Protein AF-A0A6N2KUA1-F1 (afdb_monomer_lite)

Organism: Salix viminalis (NCBI:txid40686)

Sequence (89 aa):
MKAIQLKDFPFIRTTDPDDLSFNFVMGVAETSVKAHAIAFHTFDALEQDVLDGLSTIFPRVYSVGPLQLLLDQIQEDHHETSTLKDYHR

Foldseek 3Di:
DPDDDPVVDPLVPDPDPPPPVVVVVVVCVVCQLVDPEDEDQADCVVQVVPQVVVVVRHVYYHHPDDVVVVVVVPPPPCPDPVPPPPPPD

pLDDT: mean 83.87, std 15.47, range [43.38, 97.38]

Secondary structure (DSSP, 8-state):
-PPPPGGG-SGGG---TT-HHHHHHHHHHHHHTTSS-EEESS-HHHHHHHHHHHHTTSS-EEE---HHHHHTTS-------TTSSGGG-

Radius of gyration: 21.72 Å; chains: 1; bounding box: 35×45×63 Å

Structure (mmCIF, N/CA/C/O backbone):
data_AF-A0A6N2KUA1-F1
#
_entry.id   AF-A0A6N2KUA1-F1
#
loop_
_atom_site.group_PDB
_atom_site.id
_atom_site.type_symbol
_atom_site.label_atom_id
_atom_site.label_alt_id
_atom_site.label_comp_id
_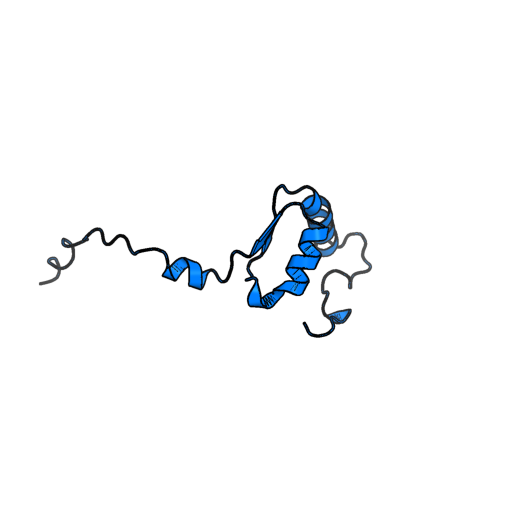atom_site.label_asym_id
_atom_site.label_entity_id
_atom_site.label_seq_id
_atom_site.pdbx_PDB_ins_code
_atom_site.Cartn_x
_atom_site.Cartn_y
_atom_site.Cartn_z
_atom_site.occupancy
_atom_site.B_iso_or_equiv
_atom_site.auth_seq_id
_atom_site.auth_comp_id
_atom_site.auth_asym_id
_atom_site.auth_atom_id
_atom_site.pdbx_PDB_model_num
ATOM 1 N N . MET A 1 1 ? -12.924 5.509 -6.955 1.00 65.81 1 MET A N 1
ATOM 2 C CA . MET A 1 1 ? -11.683 6.277 -7.244 1.00 65.81 1 MET A CA 1
ATOM 3 C C . MET A 1 1 ? -11.744 6.928 -8.625 1.00 65.81 1 MET A C 1
ATOM 5 O O . MET A 1 1 ? -12.455 6.421 -9.485 1.00 65.81 1 MET A O 1
ATOM 9 N N . LYS A 1 2 ? -11.017 8.034 -8.863 1.00 76.56 2 LYS A N 1
ATOM 10 C CA . LYS A 1 2 ? -10.810 8.552 -10.233 1.00 76.56 2 LYS A CA 1
ATOM 11 C C . LYS A 1 2 ? -9.984 7.549 -11.046 1.00 76.56 2 LYS A C 1
ATOM 13 O O . LYS A 1 2 ? -9.193 6.806 -10.476 1.00 76.56 2 LYS A O 1
ATOM 18 N N . ALA A 1 3 ? -10.157 7.550 -12.367 1.00 85.69 3 ALA A N 1
ATOM 19 C CA . ALA A 1 3 ? -9.342 6.728 -13.253 1.00 85.69 3 ALA A CA 1
ATOM 20 C C . ALA A 1 3 ? -7.856 7.091 -13.099 1.00 85.69 3 ALA A C 1
ATOM 22 O O . ALA A 1 3 ? -7.484 8.258 -13.251 1.00 85.69 3 ALA A O 1
ATOM 23 N N . ILE A 1 4 ? -7.039 6.083 -12.797 1.00 88.44 4 ILE A N 1
ATOM 24 C CA . ILE A 1 4 ? -5.587 6.212 -12.686 1.00 88.44 4 ILE A CA 1
ATOM 25 C C . ILE A 1 4 ? -5.008 6.341 -14.098 1.00 88.44 4 ILE A C 1
ATOM 27 O O . ILE A 1 4 ? -5.367 5.582 -15.000 1.00 88.44 4 ILE A O 1
ATOM 31 N N . GLN A 1 5 ? -4.124 7.313 -14.304 1.00 89.44 5 GLN A N 1
ATOM 32 C CA . GLN A 1 5 ? -3.411 7.523 -15.562 1.00 89.44 5 GLN A CA 1
ATOM 33 C C . GLN A 1 5 ? -1.970 7.029 -15.439 1.00 89.44 5 GLN A C 1
ATOM 35 O O . GLN A 1 5 ? -1.395 7.016 -14.357 1.00 89.44 5 GLN A O 1
ATOM 40 N N . LEU A 1 6 ? -1.328 6.705 -16.567 1.00 85.38 6 LEU A N 1
ATOM 41 C CA . LEU A 1 6 ? 0.076 6.269 -16.569 1.00 85.38 6 LEU A CA 1
ATOM 42 C C . LEU A 1 6 ? 1.013 7.298 -15.904 1.00 85.38 6 LEU A C 1
ATOM 44 O O . LEU A 1 6 ? 1.984 6.941 -15.245 1.00 85.38 6 LEU A O 1
ATOM 48 N N . LYS A 1 7 ? 0.686 8.591 -16.015 1.00 86.31 7 LYS A N 1
ATOM 49 C CA . LYS A 1 7 ? 1.429 9.667 -15.353 1.00 86.31 7 LYS A CA 1
ATOM 50 C C . LYS A 1 7 ? 1.327 9.628 -13.820 1.00 86.31 7 LYS A C 1
ATOM 52 O O . LYS A 1 7 ? 2.144 10.266 -13.176 1.00 86.31 7 LYS A O 1
ATOM 57 N N . ASP A 1 8 ? 0.385 8.918 -13.220 1.00 88.81 8 ASP A N 1
ATOM 58 C CA . ASP A 1 8 ? 0.257 8.886 -11.758 1.00 88.81 8 ASP A CA 1
ATOM 59 C C . ASP A 1 8 ? 1.246 7.892 -11.117 1.00 88.81 8 ASP A C 1
ATOM 61 O O . ASP A 1 8 ? 1.415 7.882 -9.902 1.00 88.81 8 ASP A O 1
ATOM 65 N N . PHE A 1 9 ? 1.969 7.110 -11.930 1.00 84.62 9 PHE A N 1
ATOM 66 C CA . PHE A 1 9 ? 2.995 6.172 -11.484 1.00 84.62 9 PHE A CA 1
ATOM 67 C C . PHE A 1 9 ? 4.405 6.740 -11.723 1.00 84.62 9 PHE A C 1
ATOM 69 O O . PHE A 1 9 ? 4.904 6.706 -12.850 1.00 84.62 9 PHE A O 1
ATOM 76 N N . PRO A 1 10 ? 5.088 7.270 -10.695 1.00 79.31 10 PRO A N 1
ATOM 77 C CA . PRO A 1 10 ? 6.398 7.893 -10.873 1.00 79.31 10 PRO A CA 1
ATOM 78 C C . PRO A 1 10 ? 7.508 6.878 -11.185 1.00 79.31 10 PRO A C 1
ATOM 80 O O . PRO A 1 10 ? 8.422 7.203 -11.936 1.00 79.31 10 PRO A O 1
ATOM 83 N N . PHE A 1 11 ? 7.408 5.653 -10.660 1.00 78.00 11 PHE A N 1
ATOM 84 C CA . PHE A 1 11 ? 8.498 4.671 -10.700 1.00 78.00 11 PHE A CA 1
ATOM 85 C C . PHE A 1 11 ? 8.568 3.853 -11.995 1.00 78.00 11 PHE A C 1
ATOM 87 O O . PHE A 1 11 ? 9.625 3.340 -12.322 1.00 78.00 11 PHE A O 1
ATOM 94 N N . ILE A 1 12 ? 7.490 3.777 -12.780 1.00 76.50 12 ILE A N 1
ATOM 95 C CA . ILE A 1 12 ? 7.451 3.004 -14.042 1.00 76.50 12 ILE A CA 1
ATOM 96 C C . ILE A 1 12 ? 7.840 3.830 -15.278 1.00 76.50 12 ILE A C 1
ATOM 98 O O . ILE A 1 12 ? 7.653 3.394 -16.410 1.00 76.50 12 ILE A O 1
ATOM 102 N N . ARG A 1 13 ? 8.312 5.066 -15.076 1.00 80.50 13 ARG A N 1
ATOM 103 C CA . ARG A 1 13 ? 8.652 5.999 -16.164 1.00 80.50 13 ARG A CA 1
ATOM 104 C C . ARG A 1 13 ? 10.081 5.841 -16.672 1.00 80.50 13 ARG A C 1
ATOM 106 O O . ARG A 1 13 ? 10.413 6.398 -17.715 1.00 80.50 13 ARG A O 1
ATOM 113 N N . THR A 1 14 ? 10.924 5.150 -15.914 1.00 84.44 14 THR A N 1
ATOM 114 C CA . THR A 1 14 ? 12.311 4.899 -16.292 1.00 84.44 14 THR A CA 1
ATOM 115 C C . THR A 1 14 ? 12.397 3.704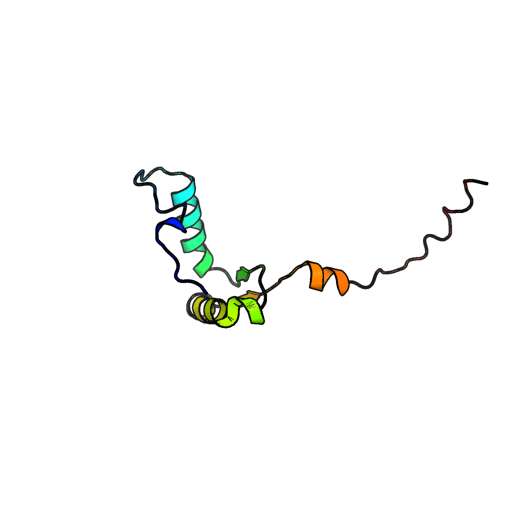 -17.240 1.00 84.44 14 THR A C 1
ATOM 117 O O . THR A 1 14 ? 11.613 2.764 -17.149 1.00 84.44 14 THR A O 1
ATOM 120 N N . THR A 1 15 ? 13.339 3.765 -18.179 1.00 85.75 15 THR A N 1
ATOM 121 C CA . THR A 1 15 ? 13.732 2.622 -19.028 1.00 85.75 15 THR A CA 1
ATOM 122 C C . THR A 1 15 ? 15.120 2.108 -18.658 1.00 85.75 15 THR A C 1
ATOM 124 O O . THR A 1 15 ? 15.616 1.176 -19.287 1.00 85.75 15 THR A O 1
ATOM 127 N N . ASP A 1 16 ? 15.736 2.723 -17.646 1.00 90.50 16 ASP A N 1
ATOM 128 C CA . ASP A 1 16 ? 17.015 2.308 -17.101 1.00 90.50 16 ASP A CA 1
ATOM 129 C C . ASP A 1 16 ? 16.805 1.039 -16.257 1.00 90.50 16 ASP A C 1
ATOM 131 O O . ASP A 1 16 ? 16.101 1.100 -15.243 1.00 90.50 16 ASP A O 1
ATOM 135 N N . PRO A 1 17 ? 17.366 -0.115 -16.663 1.00 86.75 17 PRO A N 1
ATOM 136 C CA . PRO A 1 17 ? 17.252 -1.349 -15.893 1.00 86.75 17 PRO A CA 1
ATOM 137 C C . PRO A 1 17 ? 17.954 -1.268 -14.529 1.00 86.75 17 PRO A C 1
ATOM 139 O O . PRO A 1 17 ? 17.633 -2.058 -13.644 1.00 86.75 17 PRO A O 1
ATOM 142 N N . ASP A 1 18 ? 18.869 -0.315 -14.334 1.00 92.00 18 ASP A N 1
ATOM 143 C CA . ASP A 1 18 ? 19.620 -0.125 -13.092 1.00 92.00 18 ASP A CA 1
ATOM 144 C C . ASP A 1 18 ? 19.022 0.982 -12.199 1.00 92.00 18 ASP A C 1
ATOM 146 O O . ASP A 1 18 ? 19.616 1.357 -11.183 1.00 92.00 18 ASP A O 1
ATOM 150 N N . ASP A 1 19 ? 17.819 1.485 -12.517 1.00 93.12 19 ASP A N 1
ATOM 151 C CA . ASP A 1 19 ? 17.146 2.494 -11.695 1.00 93.12 19 ASP A CA 1
ATOM 152 C C . ASP A 1 19 ? 16.867 1.964 -10.280 1.00 93.12 19 ASP A C 1
ATOM 154 O O . ASP A 1 19 ? 16.066 1.050 -10.055 1.00 93.12 19 ASP A O 1
ATOM 158 N N . LEU A 1 20 ? 17.532 2.575 -9.300 1.00 92.06 20 LEU A N 1
ATOM 159 C CA . LEU A 1 20 ? 17.478 2.162 -7.901 1.00 92.06 20 LEU A CA 1
ATOM 160 C C . LEU A 1 20 ? 16.052 2.181 -7.333 1.00 92.06 20 LEU A C 1
ATOM 162 O O . LEU A 1 20 ? 15.684 1.290 -6.570 1.00 92.06 20 LEU A O 1
ATOM 166 N N . SER A 1 21 ? 15.259 3.199 -7.676 1.00 90.69 21 SER A N 1
ATOM 167 C CA . SER A 1 21 ? 13.919 3.372 -7.108 1.00 90.69 21 SER A CA 1
ATOM 168 C C . SER A 1 21 ? 12.949 2.351 -7.690 1.00 90.69 21 SER A C 1
ATOM 170 O O . SER A 1 21 ? 12.189 1.737 -6.942 1.00 90.69 21 SER A O 1
ATOM 172 N N . PHE A 1 22 ? 13.001 2.132 -9.005 1.00 91.31 22 PHE A N 1
ATOM 173 C CA . PHE A 1 22 ? 12.206 1.110 -9.677 1.00 91.31 22 PHE A CA 1
ATOM 174 C C . PHE A 1 22 ? 12.542 -0.288 -9.154 1.00 91.31 22 PHE A C 1
ATOM 176 O O . PHE A 1 22 ? 11.645 -1.007 -8.711 1.00 91.31 22 PHE A O 1
ATOM 183 N N . ASN A 1 23 ? 13.830 -0.639 -9.117 1.00 92.88 23 ASN A N 1
ATOM 184 C CA . ASN A 1 23 ? 14.286 -1.945 -8.641 1.00 92.88 23 ASN A CA 1
ATOM 185 C C . ASN A 1 23 ? 13.911 -2.188 -7.173 1.00 92.88 23 ASN A C 1
ATOM 187 O O . ASN A 1 23 ? 13.465 -3.280 -6.818 1.00 92.88 23 ASN A O 1
ATOM 191 N N . PHE A 1 24 ? 14.019 -1.163 -6.323 1.00 93.06 24 PHE A N 1
ATOM 192 C CA . PHE A 1 24 ? 13.577 -1.247 -4.933 1.00 93.06 24 PHE A CA 1
ATOM 193 C C . PHE A 1 24 ? 12.066 -1.494 -4.819 1.00 93.06 24 PHE A C 1
ATOM 195 O O . PHE A 1 24 ? 11.652 -2.423 -4.126 1.00 93.06 24 PHE A O 1
ATOM 202 N N . VAL A 1 25 ? 11.237 -0.703 -5.513 1.00 92.00 25 VAL A N 1
ATOM 203 C CA . VAL A 1 25 ? 9.770 -0.850 -5.474 1.00 92.00 25 VAL A CA 1
ATOM 204 C C . VAL A 1 25 ? 9.341 -2.225 -5.984 1.00 92.00 25 VAL A C 1
ATOM 206 O O . VAL A 1 25 ? 8.490 -2.860 -5.360 1.00 92.00 25 VAL A O 1
ATOM 209 N N . MET A 1 26 ? 9.958 -2.717 -7.060 1.00 92.00 26 MET A N 1
ATOM 210 C CA . MET A 1 26 ? 9.690 -4.055 -7.589 1.00 92.00 26 MET A CA 1
ATOM 211 C C . MET A 1 26 ? 10.058 -5.154 -6.590 1.00 92.00 26 MET A C 1
ATOM 213 O O . MET A 1 26 ? 9.232 -6.025 -6.317 1.00 92.00 26 MET A O 1
ATOM 217 N N . GLY A 1 27 ? 11.236 -5.081 -5.964 1.00 94.75 27 GLY A N 1
ATOM 218 C CA . GLY A 1 27 ? 11.642 -6.052 -4.943 1.00 94.75 27 GLY A CA 1
ATOM 219 C C . GLY A 1 27 ? 10.722 -6.057 -3.715 1.00 94.75 27 GLY A C 1
ATOM 220 O O . GLY A 1 27 ? 10.375 -7.120 -3.189 1.00 94.75 27 GLY A O 1
ATOM 221 N N . VAL A 1 28 ? 10.263 -4.884 -3.267 1.00 93.81 28 VAL A N 1
ATOM 222 C CA . VAL A 1 28 ? 9.280 -4.779 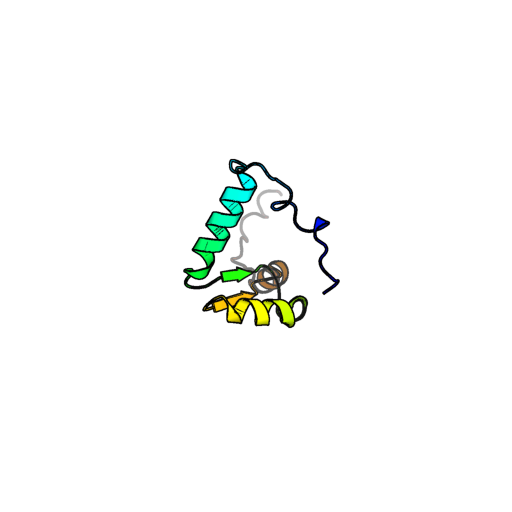-2.175 1.00 93.81 28 VAL A CA 1
ATOM 223 C C . VAL A 1 28 ? 7.932 -5.373 -2.594 1.00 93.81 28 VAL A C 1
ATOM 225 O O . VAL A 1 28 ? 7.345 -6.142 -1.833 1.00 93.81 28 VAL A O 1
ATOM 228 N N . ALA A 1 29 ? 7.453 -5.088 -3.807 1.00 92.19 29 ALA A N 1
ATOM 229 C CA . ALA A 1 29 ? 6.198 -5.641 -4.313 1.00 92.19 29 ALA A CA 1
ATOM 230 C C . ALA A 1 29 ? 6.243 -7.179 -4.388 1.00 92.19 29 ALA A C 1
ATOM 232 O O . ALA A 1 29 ? 5.356 -7.848 -3.855 1.00 92.19 29 ALA A O 1
ATOM 233 N N . GLU A 1 30 ? 7.308 -7.752 -4.951 1.00 93.75 30 GLU A N 1
ATOM 234 C CA . GLU A 1 30 ? 7.489 -9.207 -5.062 1.00 93.75 30 GLU A CA 1
ATOM 235 C C . GLU A 1 30 ? 7.612 -9.917 -3.711 1.00 93.75 30 GLU A C 1
ATOM 237 O O . GLU A 1 30 ? 7.214 -11.074 -3.567 1.00 93.75 30 GLU A O 1
ATOM 242 N N . THR A 1 31 ? 8.180 -9.256 -2.704 1.00 94.50 31 THR A N 1
ATOM 243 C CA . THR A 1 31 ? 8.319 -9.842 -1.364 1.00 94.50 31 THR A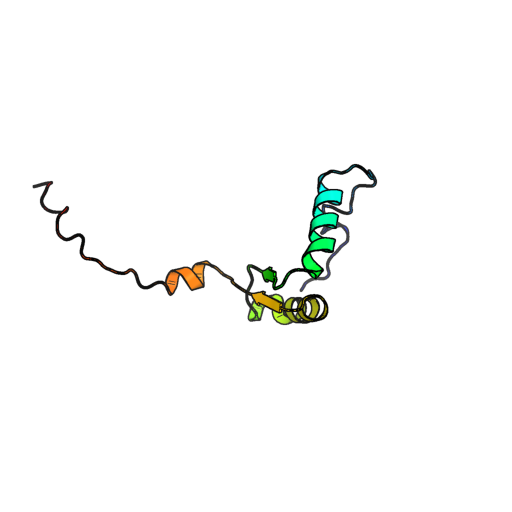 CA 1
ATOM 244 C C . THR A 1 31 ? 7.060 -9.661 -0.519 1.00 94.50 31 THR A C 1
ATOM 246 O O . THR A 1 31 ? 6.759 -10.526 0.305 1.00 94.50 31 THR A O 1
ATOM 249 N N . SER A 1 32 ? 6.273 -8.609 -0.767 1.00 94.38 32 SER A N 1
ATOM 250 C CA . SER A 1 32 ? 5.047 -8.305 -0.017 1.00 94.38 32 SER A CA 1
ATOM 251 C C . SER A 1 32 ? 3.989 -9.411 -0.095 1.00 94.38 32 SER A C 1
ATOM 253 O O . SER A 1 32 ? 3.321 -9.685 0.898 1.00 94.38 32 SER A O 1
ATOM 255 N N . VAL A 1 33 ? 3.888 -10.135 -1.217 1.00 93.00 33 VAL A N 1
ATOM 256 C CA . VAL A 1 33 ? 2.930 -11.253 -1.376 1.00 93.00 33 VAL A CA 1
ATOM 257 C C . VAL A 1 33 ? 3.213 -12.426 -0.432 1.00 93.00 33 VAL A C 1
ATOM 259 O O . VAL A 1 33 ? 2.337 -13.246 -0.175 1.00 93.00 33 VAL A O 1
ATOM 262 N N . LYS A 1 34 ? 4.438 -12.508 0.102 1.00 94.12 34 LYS A N 1
ATOM 263 C CA . LYS A 1 34 ? 4.854 -13.521 1.084 1.00 94.12 34 LYS A CA 1
ATOM 264 C C . LYS A 1 34 ? 4.657 -13.050 2.526 1.00 94.12 34 LYS A C 1
ATOM 266 O O . LYS A 1 34 ? 4.906 -13.823 3.452 1.00 94.12 34 LYS A O 1
ATOM 271 N N . ALA A 1 35 ? 4.256 -11.796 2.739 1.00 94.31 35 ALA A N 1
ATOM 272 C CA . ALA A 1 35 ? 4.025 -11.264 4.071 1.00 94.31 35 ALA A CA 1
ATOM 273 C C . ALA A 1 35 ? 2.850 -11.983 4.748 1.00 94.31 35 ALA A C 1
ATOM 275 O O . ALA A 1 35 ? 1.859 -12.353 4.120 1.00 94.31 35 ALA A O 1
ATOM 276 N N . HIS A 1 36 ? 2.941 -12.149 6.068 1.00 94.94 36 HIS A N 1
ATOM 277 C CA . HIS A 1 36 ? 1.846 -12.721 6.852 1.00 94.94 36 HIS A CA 1
ATOM 278 C C . HIS A 1 36 ? 0.607 -11.813 6.852 1.00 94.94 36 HIS A C 1
ATOM 280 O O . HIS A 1 36 ? -0.517 -12.310 6.941 1.00 94.94 36 HIS A O 1
ATOM 286 N N . ALA A 1 37 ? 0.815 -10.501 6.787 1.00 95.44 37 ALA A N 1
ATOM 287 C CA . ALA A 1 37 ? -0.215 -9.482 6.696 1.00 95.44 37 ALA A CA 1
ATOM 288 C C . ALA A 1 37 ? 0.382 -8.185 6.139 1.00 95.44 37 ALA A C 1
ATOM 290 O O . ALA A 1 37 ? 1.580 -7.942 6.305 1.00 95.44 37 ALA A O 1
ATOM 291 N N . ILE A 1 38 ? -0.463 -7.347 5.540 1.00 96.00 38 ILE A N 1
ATOM 292 C CA . ILE A 1 38 ? -0.106 -5.992 5.115 1.00 96.00 38 ILE A CA 1
ATOM 293 C C . ILE A 1 38 ? -1.032 -4.992 5.795 1.00 96.00 38 ILE A C 1
ATOM 295 O O . ILE A 1 38 ? -2.251 -5.154 5.782 1.00 96.00 38 ILE A O 1
ATOM 299 N N . ALA A 1 39 ? -0.440 -3.959 6.386 1.00 95.25 39 ALA A N 1
ATOM 300 C CA . ALA A 1 39 ? -1.162 -2.837 6.960 1.00 95.25 39 ALA A CA 1
ATOM 301 C C . ALA A 1 39 ? -1.083 -1.633 6.016 1.00 95.25 39 ALA A C 1
ATOM 303 O O . ALA A 1 39 ? 0.008 -1.200 5.644 1.00 95.25 39 ALA A O 1
ATOM 304 N N . PHE A 1 40 ? -2.239 -1.082 5.661 1.00 95.06 40 PHE A N 1
ATOM 305 C CA . PHE A 1 40 ? -2.374 0.153 4.903 1.00 95.06 40 PHE A CA 1
ATOM 306 C C . PHE A 1 40 ? -2.876 1.260 5.819 1.00 95.06 40 PHE A C 1
ATOM 308 O O . PHE A 1 40 ? -3.819 1.083 6.593 1.00 95.06 40 PHE A O 1
ATOM 315 N N . HIS A 1 41 ? -2.254 2.429 5.716 1.00 94.62 41 HIS A N 1
ATOM 316 C CA . HIS A 1 41 ? -2.681 3.614 6.444 1.00 94.62 41 HIS A CA 1
ATOM 317 C C . HIS A 1 41 ? -3.883 4.278 5.754 1.00 94.62 41 HIS A C 1
ATOM 319 O O . HIS A 1 41 ? -3.778 5.341 5.150 1.00 94.62 41 HIS A O 1
ATOM 325 N N . THR A 1 42 ? -5.020 3.597 5.822 1.00 94.44 42 THR A N 1
ATOM 326 C CA . THR A 1 42 ? -6.311 3.990 5.252 1.00 94.44 42 THR A CA 1
ATOM 327 C C . THR A 1 42 ? -7.435 3.471 6.154 1.00 94.44 42 THR A C 1
ATOM 329 O O . THR A 1 42 ? -7.146 2.869 7.190 1.00 94.44 42 THR A O 1
ATOM 332 N N . PHE A 1 43 ? -8.694 3.686 5.779 1.00 93.38 43 PHE A N 1
ATOM 333 C CA . PHE A 1 43 ? -9.866 3.135 6.462 1.00 93.38 43 PHE A CA 1
ATOM 334 C C . PHE A 1 43 ? -10.889 2.608 5.456 1.00 93.38 43 PHE A C 1
ATOM 336 O O . PHE A 1 43 ? -11.020 3.152 4.358 1.00 93.38 43 PHE A O 1
ATOM 343 N N . ASP A 1 44 ? -11.641 1.582 5.855 1.00 93.81 44 ASP A N 1
ATOM 344 C CA . ASP A 1 44 ? -12.544 0.823 4.978 1.00 93.81 44 ASP A CA 1
ATOM 345 C C . ASP A 1 44 ? -13.489 1.706 4.149 1.00 93.81 44 ASP A C 1
ATOM 347 O O . ASP A 1 44 ? -13.564 1.583 2.927 1.00 93.81 44 ASP A O 1
ATOM 351 N N . ALA A 1 45 ? -14.151 2.675 4.788 1.00 93.75 45 ALA A N 1
ATOM 352 C CA . ALA A 1 45 ? -15.116 3.540 4.109 1.00 93.75 45 ALA A CA 1
ATOM 353 C C . ALA A 1 45 ? -14.501 4.454 3.026 1.00 93.75 45 ALA A C 1
ATOM 355 O O . ALA A 1 45 ? -15.242 4.962 2.183 1.00 93.75 45 ALA A O 1
ATOM 356 N N . LEU A 1 46 ? -13.181 4.683 3.031 1.00 93.88 46 LEU A N 1
ATOM 357 C CA . LEU A 1 46 ? -12.504 5.494 2.014 1.00 93.88 46 LEU A CA 1
ATOM 358 C C . LEU A 1 46 ? -12.153 4.684 0.763 1.00 93.88 46 LEU A C 1
ATOM 360 O O . LEU A 1 46 ? -12.256 5.202 -0.350 1.00 93.88 46 LEU A O 1
ATOM 364 N N . GLU A 1 47 ? -11.714 3.436 0.945 1.00 95.12 47 GLU A N 1
ATOM 365 C CA . GLU A 1 47 ? -11.040 2.653 -0.101 1.00 95.12 47 GLU A CA 1
ATOM 366 C C . GLU A 1 47 ? -11.515 1.193 -0.188 1.00 95.12 47 GLU A C 1
ATOM 368 O O . GLU A 1 47 ? -10.745 0.327 -0.598 1.00 95.12 47 GLU A O 1
ATOM 373 N N . GLN A 1 48 ? -12.780 0.907 0.142 1.00 95.31 48 GLN A N 1
ATOM 374 C CA . GLN A 1 48 ? -13.339 -0.455 0.138 1.00 95.31 48 GLN A CA 1
ATOM 375 C C . GLN A 1 48 ? -12.999 -1.256 -1.130 1.00 95.31 48 GLN A C 1
ATOM 377 O O . GLN A 1 48 ? -12.431 -2.338 -1.030 1.00 95.31 48 GLN A O 1
ATOM 382 N N . ASP A 1 49 ? -13.246 -0.696 -2.321 1.00 94.75 49 ASP A N 1
ATOM 383 C CA . ASP A 1 49 ? -12.963 -1.377 -3.597 1.00 94.75 49 ASP A CA 1
ATOM 384 C C . ASP A 1 49 ? -11.476 -1.763 -3.748 1.00 94.75 49 ASP A C 1
ATOM 386 O O . ASP A 1 49 ? -11.135 -2.776 -4.361 1.00 94.75 49 ASP A O 1
ATOM 390 N N . VAL A 1 50 ? -10.571 -0.942 -3.200 1.00 94.31 50 VAL A N 1
ATOM 391 C CA . VAL A 1 50 ? -9.122 -1.195 -3.225 1.00 94.31 50 VAL A CA 1
ATOM 392 C C . VAL A 1 50 ? -8.770 -2.307 -2.255 1.00 94.31 50 VAL A C 1
ATOM 394 O O . VAL A 1 50 ? -8.032 -3.219 -2.620 1.00 94.31 50 VAL A O 1
ATOM 397 N N . LEU A 1 51 ? -9.296 -2.246 -1.031 1.00 96.75 51 LEU A N 1
ATOM 398 C CA . LEU A 1 51 ? -9.047 -3.246 0.004 1.00 96.75 51 LEU A CA 1
ATOM 399 C C . LEU A 1 51 ? -9.584 -4.619 -0.404 1.00 96.75 51 LEU A C 1
ATOM 401 O O . LEU A 1 51 ? -8.894 -5.620 -0.201 1.00 96.75 51 LEU A O 1
ATOM 405 N N . ASP A 1 52 ? -10.748 -4.666 -1.051 1.00 96.12 52 ASP A N 1
ATOM 406 C CA . ASP A 1 52 ? -11.320 -5.890 -1.615 1.00 96.12 52 ASP A CA 1
ATOM 407 C C . ASP A 1 52 ? -10.393 -6.473 -2.687 1.00 96.12 52 ASP A C 1
ATOM 409 O O . ASP A 1 52 ? -10.052 -7.655 -2.643 1.00 96.12 52 ASP A O 1
ATOM 413 N N . GLY A 1 53 ? -9.903 -5.632 -3.605 1.00 95.81 53 GLY A N 1
ATOM 414 C CA . GLY A 1 53 ? -8.927 -6.033 -4.618 1.00 95.81 53 GLY A CA 1
ATOM 415 C C . GLY A 1 53 ? -7.623 -6.563 -4.011 1.00 95.81 53 GLY A C 1
ATOM 416 O O . GLY A 1 53 ? -7.154 -7.639 -4.382 1.00 95.81 53 GLY A O 1
ATOM 417 N N . LEU A 1 54 ? -7.054 -5.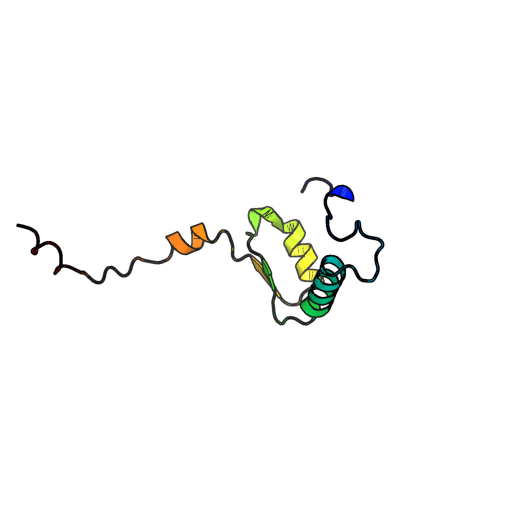855 -3.034 1.00 95.62 54 LEU A N 1
ATOM 418 C CA . LEU A 1 54 ? -5.823 -6.258 -2.345 1.00 95.62 54 LEU A CA 1
ATOM 419 C C . LEU A 1 54 ? -6.003 -7.560 -1.558 1.00 95.62 54 LEU A C 1
ATOM 421 O O . LEU A 1 54 ? -5.085 -8.378 -1.519 1.00 95.62 54 LEU A O 1
ATOM 425 N N . SER A 1 55 ? -7.185 -7.794 -0.989 1.00 95.50 55 SER A N 1
ATOM 426 C CA . SER A 1 55 ? -7.509 -9.027 -0.259 1.00 95.50 55 SER A CA 1
ATOM 427 C C . SER A 1 55 ? -7.553 -10.263 -1.162 1.00 95.50 55 SER A C 1
ATOM 429 O O . SER A 1 55 ? -7.451 -11.385 -0.672 1.00 95.50 55 SER A O 1
ATOM 431 N N . THR A 1 56 ? -7.649 -10.087 -2.486 1.00 95.81 56 THR A N 1
ATOM 432 C CA . THR A 1 56 ? -7.484 -11.196 -3.445 1.00 95.81 56 THR A CA 1
ATOM 433 C C . THR A 1 56 ? -6.020 -11.573 -3.689 1.00 95.81 56 THR A C 1
ATOM 435 O O . THR A 1 56 ? -5.741 -12.676 -4.156 1.00 95.81 56 THR A O 1
ATOM 438 N N . ILE A 1 57 ? -5.086 -10.669 -3.376 1.00 94.88 57 ILE A N 1
ATOM 439 C CA . ILE A 1 57 ? -3.645 -10.825 -3.614 1.00 94.88 57 ILE A CA 1
ATOM 440 C C . ILE A 1 57 ? -2.933 -11.248 -2.326 1.00 94.88 57 ILE A C 1
ATOM 442 O O . ILE A 1 57 ? -2.058 -12.115 -2.350 1.00 94.88 57 ILE A O 1
ATOM 446 N N . PHE A 1 58 ? -3.297 -10.634 -1.199 1.00 95.00 58 PHE A N 1
ATOM 447 C CA . PHE A 1 58 ? -2.623 -10.812 0.081 1.00 95.00 58 PHE A CA 1
ATOM 448 C C . PHE A 1 58 ? -3.467 -11.640 1.054 1.00 95.00 58 PHE A C 1
ATOM 450 O O . PHE A 1 58 ? -4.673 -11.424 1.144 1.00 95.00 58 PHE A O 1
ATOM 457 N N . PRO A 1 59 ? -2.854 -12.527 1.864 1.00 92.12 59 PRO A N 1
ATOM 458 C CA . PRO A 1 59 ? -3.601 -13.364 2.805 1.00 92.12 59 PRO A CA 1
ATOM 459 C C . PRO A 1 59 ? -4.395 -12.574 3.855 1.00 92.12 59 PRO A C 1
ATOM 461 O O . PRO A 1 59 ? -5.431 -13.039 4.323 1.00 92.12 59 PRO A O 1
ATOM 464 N N . ARG A 1 60 ? -3.873 -11.413 4.272 1.00 96.44 60 ARG A N 1
ATOM 465 C CA . ARG A 1 60 ? -4.478 -10.511 5.262 1.00 96.44 60 ARG A CA 1
ATOM 466 C C . ARG A 1 60 ? -4.138 -9.063 4.932 1.00 96.44 60 ARG A C 1
ATOM 468 O O . ARG A 1 60 ? -2.959 -8.720 4.821 1.00 96.44 60 ARG A O 1
ATOM 475 N N . VAL A 1 61 ? -5.168 -8.229 4.854 1.00 97.38 61 VAL A N 1
ATOM 476 C CA . VAL A 1 61 ? -5.082 -6.786 4.611 1.00 97.38 61 VAL A CA 1
ATOM 477 C C . VAL A 1 61 ? -5.746 -6.066 5.780 1.00 97.38 61 VAL A C 1
ATOM 479 O O . VAL A 1 61 ? -6.867 -6.402 6.151 1.00 97.38 61 VAL A O 1
ATOM 482 N N . TYR A 1 62 ? -5.050 -5.099 6.373 1.00 95.75 62 TYR A N 1
ATOM 483 C CA . TYR A 1 62 ? -5.556 -4.301 7.488 1.00 95.75 62 TYR A CA 1
ATOM 484 C C . TYR A 1 62 ? -5.547 -2.821 7.134 1.00 95.75 62 TYR A C 1
ATOM 486 O O . TYR A 1 62 ? -4.501 -2.278 6.782 1.00 95.75 62 TYR A O 1
ATOM 494 N N . SER A 1 63 ? -6.685 -2.153 7.291 1.00 95.88 63 SER A N 1
ATOM 495 C CA . SER A 1 63 ? -6.748 -0.694 7.300 1.00 95.88 63 SER A CA 1
ATOM 496 C C . SER A 1 63 ? -6.503 -0.207 8.734 1.00 95.88 63 SER A C 1
ATOM 498 O O . SER A 1 63 ? -7.277 -0.534 9.633 1.00 95.88 63 SER A O 1
ATOM 500 N N . VAL A 1 64 ? -5.405 0.510 8.979 1.00 94.31 64 VAL A N 1
ATOM 501 C CA . VAL A 1 64 ? -4.991 0.946 10.335 1.00 94.31 64 VAL A CA 1
ATOM 502 C C . VAL A 1 64 ? -5.059 2.463 10.529 1.00 94.31 64 VAL A C 1
ATOM 504 O O . VAL A 1 64 ? -4.471 3.008 11.462 1.00 94.31 64 VAL A O 1
ATOM 507 N N . GLY A 1 65 ? -5.708 3.168 9.607 1.00 91.75 65 GLY A N 1
ATOM 508 C CA . GLY A 1 65 ? -5.832 4.617 9.617 1.00 91.75 65 GLY A CA 1
ATOM 509 C C . GLY A 1 65 ? -7.263 5.103 9.871 1.00 91.75 65 GLY A C 1
ATOM 510 O O . GLY A 1 65 ? -8.189 4.305 9.988 1.00 91.75 65 GLY A O 1
ATOM 511 N N . PRO A 1 66 ? -7.442 6.434 9.912 1.00 91.38 66 PRO A N 1
ATOM 512 C CA . PRO A 1 66 ? -6.393 7.428 10.140 1.00 91.38 66 PRO A CA 1
ATOM 513 C C . PRO A 1 66 ? -5.855 7.334 11.579 1.00 91.38 66 PRO A C 1
ATOM 515 O O . PRO A 1 66 ? -6.606 7.130 12.529 1.00 91.38 66 PRO A O 1
ATOM 518 N N . LEU A 1 67 ? -4.542 7.512 11.745 1.00 87.50 67 LEU A N 1
ATOM 519 C CA . LEU A 1 67 ? -3.863 7.346 13.041 1.00 87.50 67 LEU A CA 1
ATOM 520 C C . LEU A 1 67 ? -4.395 8.351 14.066 1.00 87.50 67 LEU A C 1
ATOM 522 O O . LEU A 1 67 ? -4.457 8.029 15.245 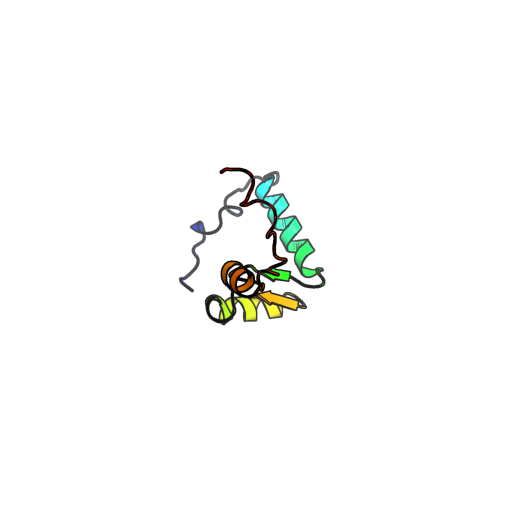1.00 87.50 67 LEU A O 1
ATOM 526 N N . GLN A 1 68 ? -4.843 9.530 13.620 1.00 84.06 68 GLN A N 1
ATOM 527 C CA . GLN A 1 68 ? -5.482 10.520 14.487 1.00 84.06 68 GLN A CA 1
ATOM 528 C C . GLN A 1 68 ? -6.680 9.940 15.253 1.00 84.06 68 GLN A C 1
ATOM 530 O O . GLN A 1 68 ? -6.772 10.144 16.456 1.00 84.06 68 GLN A O 1
ATOM 535 N N . LEU A 1 69 ? -7.539 9.149 14.597 1.00 79.06 69 LEU A N 1
ATOM 536 C CA . LEU A 1 69 ? -8.694 8.538 15.267 1.00 79.06 69 LEU A CA 1
ATOM 537 C C . LEU A 1 69 ? -8.286 7.488 16.304 1.00 79.06 69 LEU A C 1
ATOM 539 O O . LEU A 1 69 ? -9.045 7.233 17.234 1.00 79.06 69 LEU A O 1
ATOM 543 N N . LEU A 1 70 ? -7.112 6.873 16.146 1.00 77.25 70 LEU A N 1
ATOM 544 C CA . LEU A 1 70 ? -6.569 5.941 17.130 1.00 77.25 70 LEU A CA 1
ATOM 545 C C . LEU A 1 70 ? -5.966 6.683 18.331 1.00 77.25 70 LEU A C 1
ATOM 547 O O . LEU A 1 70 ? -6.125 6.228 19.457 1.00 77.25 70 LEU A O 1
ATOM 551 N N . LEU A 1 71 ? -5.307 7.825 18.105 1.00 79.69 71 LEU A N 1
ATOM 552 C CA . LEU A 1 71 ? -4.744 8.652 19.178 1.00 79.69 71 LEU A CA 1
ATOM 553 C C . LEU A 1 71 ? -5.835 9.191 20.111 1.00 79.69 71 LEU A C 1
ATOM 555 O O . LEU A 1 71 ? -5.661 9.133 21.322 1.00 79.69 71 LEU A O 1
ATOM 559 N N . ASP A 1 72 ? -6.978 9.614 19.565 1.00 76.81 72 ASP A N 1
ATOM 560 C CA . ASP A 1 72 ? -8.117 10.106 20.357 1.00 76.81 72 ASP A CA 1
ATOM 561 C C . ASP A 1 72 ? -8.754 9.020 21.254 1.00 76.81 72 ASP A C 1
ATOM 563 O O . ASP A 1 72 ? -9.496 9.333 22.185 1.00 76.81 72 ASP A O 1
ATOM 567 N N . GLN A 1 73 ? -8.486 7.736 20.981 1.00 75.50 73 GLN A N 1
ATOM 568 C CA . GLN A 1 73 ? -8.967 6.600 21.780 1.00 75.50 73 GLN A CA 1
ATOM 569 C C . GLN A 1 73 ? -8.005 6.201 22.901 1.00 75.50 73 GLN A C 1
ATOM 571 O O . GLN A 1 73 ? -8.386 5.431 23.786 1.00 75.50 73 GLN A O 1
ATOM 576 N N . ILE A 1 74 ? -6.762 6.689 22.874 1.00 79.62 74 ILE A N 1
ATOM 577 C CA . ILE A 1 74 ? -5.813 6.456 23.956 1.00 79.62 74 ILE A CA 1
ATOM 578 C C . ILE A 1 74 ? -6.268 7.334 25.115 1.00 79.62 74 ILE A C 1
ATOM 580 O O . ILE A 1 74 ? -6.172 8.557 25.072 1.00 79.62 74 ILE A O 1
ATOM 584 N N . GLN A 1 75 ? -6.805 6.697 26.151 1.00 72.44 75 GLN A N 1
ATOM 585 C CA . GLN A 1 75 ? -7.104 7.377 27.397 1.00 72.44 75 GLN A CA 1
ATOM 586 C C . GLN A 1 75 ? -5.780 7.939 27.925 1.00 72.44 75 GLN A C 1
ATOM 588 O O . GLN A 1 75 ? -4.846 7.174 28.167 1.00 72.44 75 GLN A O 1
ATOM 593 N N . GLU A 1 76 ? -5.678 9.264 28.051 1.00 67.88 76 GLU A N 1
ATOM 594 C CA . GLU A 1 76 ? -4.597 9.894 28.807 1.00 67.88 76 GLU A CA 1
ATOM 595 C C . GLU A 1 76 ? -4.643 9.269 30.202 1.00 67.88 76 GLU A C 1
ATOM 597 O O . GLU A 1 76 ? -5.570 9.522 30.978 1.00 67.88 76 GLU A O 1
ATOM 602 N N . ASP A 1 77 ? -3.697 8.378 30.492 1.00 63.09 77 ASP A N 1
ATOM 603 C CA . ASP A 1 77 ? -3.550 7.809 31.820 1.00 63.09 77 ASP A CA 1
ATOM 604 C C . ASP A 1 77 ? -3.064 8.964 32.696 1.00 63.09 77 ASP A C 1
ATOM 606 O O . ASP A 1 77 ? -1.873 9.280 32.759 1.00 63.09 77 ASP A O 1
ATOM 610 N N . HIS A 1 78 ? -4.019 9.702 33.266 1.00 56.53 78 HIS A N 1
ATOM 611 C CA . HIS A 1 78 ? -3.783 10.813 34.173 1.00 56.53 78 HIS A CA 1
ATOM 612 C C . HIS A 1 78 ? -3.196 10.264 35.478 1.00 56.53 78 HIS A C 1
ATOM 614 O O . HIS A 1 78 ? -3.824 10.288 36.533 1.00 56.53 78 HIS A O 1
ATOM 620 N N . HIS A 1 79 ? -1.953 9.793 35.427 1.00 51.12 79 HIS A N 1
ATOM 621 C CA . HIS A 1 79 ? -1.096 9.763 36.592 1.00 51.12 79 HIS A CA 1
ATOM 622 C C . HIS A 1 79 ? -0.829 11.219 36.972 1.00 51.12 79 HIS A C 1
ATOM 624 O O . HIS A 1 79 ? -0.025 11.916 36.351 1.00 51.12 79 HIS A O 1
ATOM 630 N N . GLU A 1 80 ? -1.581 11.690 37.965 1.00 53.06 80 GLU A N 1
ATOM 631 C CA . GLU A 1 80 ? -1.451 12.997 38.596 1.00 53.06 80 GLU A CA 1
ATOM 632 C C . GLU A 1 80 ? 0.022 13.334 38.872 1.00 53.06 80 GLU A C 1
ATOM 634 O O . GLU A 1 80 ? 0.612 12.936 39.875 1.00 53.06 80 GLU A O 1
ATOM 639 N N . THR A 1 81 ? 0.627 14.155 38.017 1.00 49.75 81 THR A N 1
ATOM 640 C CA . THR A 1 81 ? 1.842 14.900 38.359 1.00 49.75 81 THR A CA 1
ATOM 641 C C . THR A 1 81 ? 1.430 16.149 39.141 1.00 49.75 81 THR A C 1
ATOM 643 O O . THR A 1 81 ? 1.614 17.287 38.716 1.00 49.75 81 THR A O 1
ATOM 646 N N . SER A 1 82 ? 0.828 15.933 40.316 1.00 46.50 82 SER A N 1
ATOM 647 C CA . SER A 1 82 ? 0.391 17.004 41.223 1.00 46.50 82 SER A CA 1
ATOM 648 C C . SER A 1 82 ? 1.550 17.721 41.939 1.00 46.50 82 SER A C 1
ATOM 650 O O . SER A 1 82 ? 1.298 18.609 42.743 1.00 46.50 82 SER A O 1
ATOM 652 N N . THR A 1 83 ? 2.821 17.399 41.685 1.00 49.75 83 THR A N 1
ATOM 653 C CA . THR A 1 83 ? 3.942 17.917 42.498 1.00 49.75 83 THR A CA 1
ATOM 654 C C . THR A 1 83 ? 4.841 18.962 41.835 1.00 49.75 83 THR A C 1
ATOM 656 O O . THR A 1 83 ? 5.805 19.388 42.462 1.00 49.75 83 THR A O 1
ATOM 659 N N . LEU A 1 84 ? 4.548 19.447 40.620 1.00 53.41 84 LEU A N 1
ATOM 660 C CA . LEU A 1 84 ? 5.418 20.437 39.948 1.00 53.41 84 LEU A CA 1
ATOM 661 C C . LEU A 1 84 ? 4.835 21.851 39.795 1.00 53.41 84 LEU A C 1
ATOM 663 O O . LEU A 1 84 ? 5.534 22.736 39.306 1.00 53.41 84 LEU A O 1
ATOM 667 N N . LYS A 1 85 ? 3.598 22.115 40.241 1.00 47.91 85 LYS A N 1
ATOM 668 C CA . LYS A 1 85 ? 3.016 23.473 40.172 1.00 47.91 85 LYS A CA 1
ATOM 669 C C . LYS A 1 85 ? 3.362 24.378 41.363 1.00 47.91 85 LYS A C 1
ATOM 671 O O . LYS A 1 85 ? 3.171 25.585 41.255 1.00 47.91 85 LYS A O 1
ATOM 676 N N . ASP A 1 86 ? 3.953 23.839 42.428 1.00 50.22 86 ASP A N 1
ATOM 677 C CA . ASP A 1 86 ? 4.261 24.609 43.644 1.00 50.22 86 ASP A CA 1
ATOM 678 C C . ASP A 1 86 ? 5.673 25.231 43.667 1.00 50.22 86 ASP A C 1
ATOM 680 O O . ASP A 1 86 ? 6.020 25.919 44.621 1.00 50.22 86 ASP A O 1
ATOM 684 N N . TYR A 1 87 ? 6.500 25.051 42.625 1.00 45.97 87 TYR A N 1
ATOM 685 C CA . TYR A 1 87 ? 7.883 25.571 42.611 1.00 45.97 87 TYR A CA 1
ATOM 686 C C . TYR A 1 87 ? 8.031 27.016 42.082 1.00 45.97 87 TYR A C 1
ATOM 688 O O . TYR A 1 87 ? 9.132 27.562 42.063 1.00 45.97 87 TYR A O 1
ATOM 696 N N . HIS A 1 88 ? 6.946 27.672 41.661 1.00 47.00 88 HIS A N 1
ATOM 697 C CA . HIS A 1 88 ? 7.008 29.033 41.103 1.00 47.00 88 HIS A CA 1
ATOM 698 C C . HIS A 1 88 ? 6.123 30.066 41.814 1.00 47.00 88 HIS A C 1
ATOM 700 O O . HIS A 1 88 ? 5.610 30.981 41.168 1.00 47.00 88 HIS A O 1
ATOM 706 N N . ARG A 1 89 ? 5.987 29.978 43.143 1.00 43.38 89 ARG A N 1
ATOM 707 C CA . ARG A 1 89 ? 5.471 31.096 43.945 1.00 43.38 89 ARG A CA 1
ATOM 708 C C . ARG A 1 89 ? 6.480 31.597 44.966 1.00 43.38 89 ARG A C 1
ATOM 710 O O . ARG A 1 89 ? 7.105 30.748 45.632 1.00 43.38 89 ARG A O 1
#